Protein AF-A0A7C6YH38-F1 (afdb_monomer)

Radius of gyration: 16.21 Å; Cα contacts (8 Å, |Δi|>4): 119; chains: 1; bounding box: 56×18×22 Å

Secondary structure (DSSP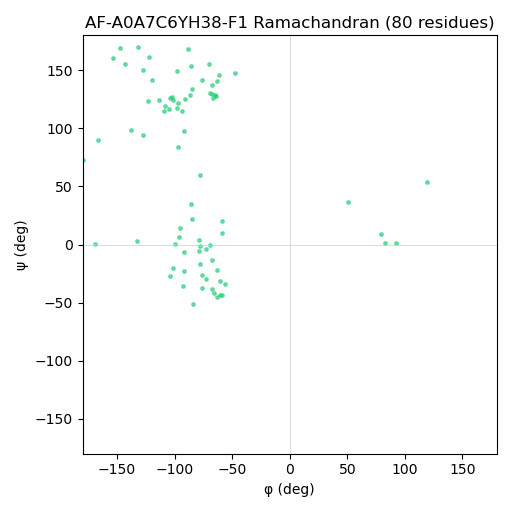, 8-state):
-EEEEETTS-EEEE-TTEEHHHHHHHHSTT---EEEEEETTEEE-TT-EE-S-EEEEEEETTSTTGGGTGGGT-TTSSS---

Mean predicted aligned error: 11.33 Å

Foldseek 3Di:
DAWEQEPVRDIDDDDFFDFLLNVCCVPVVDDNQFQWKAWQNRIDGRRDTHRHHTYIYTDGPPDPVVVVVVVPPVPPPDDDPD

Structure (mmCIF, N/CA/C/O backbone):
data_AF-A0A7C6YH38-F1
#
_entry.id   AF-A0A7C6YH38-F1
#
loop_
_atom_site.group_PDB
_atom_site.id
_atom_site.type_symbol
_atom_site.label_atom_id
_atom_site.label_alt_id
_atom_site.label_comp_id
_atom_site.label_asym_id
_atom_site.label_entity_id
_atom_site.label_seq_id
_atom_site.pdbx_PDB_ins_code
_atom_site.Cartn_x
_atom_site.Cartn_y
_atom_site.Cartn_z
_atom_site.occupancy
_atom_site.B_iso_or_equiv
_atom_site.auth_seq_id
_atom_site.auth_comp_id
_atom_site.auth_asym_id
_atom_site.auth_atom_id
_atom_site.pdbx_PDB_model_num
ATOM 1 N N . MET A 1 1 ? -14.488 5.596 11.947 1.00 81.94 1 MET A N 1
ATOM 2 C CA . MET A 1 1 ? -13.140 5.016 11.808 1.00 81.94 1 MET A CA 1
ATOM 3 C C . MET A 1 1 ? -13.293 3.750 11.004 1.00 81.94 1 MET A C 1
ATOM 5 O O . MET A 1 1 ? -14.216 2.998 11.297 1.00 81.94 1 MET A O 1
ATOM 9 N N . ILE A 1 2 ? -12.457 3.571 9.994 1.00 89.88 2 ILE A N 1
ATOM 10 C CA . ILE A 1 2 ? -12.389 2.352 9.198 1.00 89.88 2 ILE A CA 1
ATOM 11 C C . ILE A 1 2 ? -11.254 1.480 9.721 1.00 89.88 2 ILE A C 1
ATOM 13 O O . ILE A 1 2 ? -10.255 1.986 10.237 1.00 89.88 2 ILE A O 1
ATOM 17 N N . LYS A 1 3 ? -11.422 0.172 9.599 1.00 89.94 3 LYS A N 1
ATOM 18 C CA . LYS A 1 3 ? -10.408 -0.817 9.933 1.00 89.94 3 LYS A CA 1
ATOM 19 C C . LYS A 1 3 ? -9.700 -1.224 8.649 1.00 89.94 3 LYS A C 1
ATOM 21 O O . LYS A 1 3 ? -10.343 -1.750 7.743 1.00 89.94 3 LYS A O 1
ATOM 26 N N . VAL A 1 4 ? -8.403 -0.960 8.586 1.00 88.88 4 VAL A N 1
ATOM 27 C CA . VAL A 1 4 ? -7.553 -1.319 7.455 1.00 88.88 4 VAL A CA 1
ATOM 28 C C . VAL A 1 4 ? -6.645 -2.459 7.888 1.00 88.88 4 VAL A C 1
ATOM 30 O O . VAL A 1 4 ? -5.872 -2.323 8.838 1.00 88.88 4 VAL A O 1
ATOM 33 N N . THR A 1 5 ? -6.767 -3.597 7.213 1.00 88.62 5 THR A N 1
ATOM 34 C CA . THR A 1 5 ? -5.902 -4.760 7.439 1.00 88.62 5 THR A CA 1
ATOM 35 C C . THR A 1 5 ? -4.784 -4.750 6.412 1.00 88.62 5 THR A C 1
ATOM 37 O O . THR A 1 5 ? -5.059 -4.771 5.217 1.00 88.62 5 THR A O 1
ATOM 40 N N . LEU A 1 6 ? -3.540 -4.721 6.873 1.00 82.75 6 LEU A N 1
ATOM 41 C CA . LEU A 1 6 ? -2.355 -4.670 6.020 1.00 82.75 6 LEU A CA 1
ATOM 42 C C . LEU A 1 6 ? -1.877 -6.075 5.630 1.00 82.75 6 LEU A C 1
ATOM 44 O O . LEU A 1 6 ? -2.315 -7.073 6.209 1.00 82.75 6 LEU A O 1
ATOM 48 N N . ASP A 1 7 ? -0.964 -6.162 4.662 1.00 72.88 7 ASP A N 1
ATOM 49 C CA . ASP A 1 7 ? -0.415 -7.427 4.158 1.00 72.88 7 ASP A CA 1
ATOM 50 C C . ASP A 1 7 ? 0.320 -8.247 5.236 1.00 72.88 7 ASP A C 1
ATOM 52 O O . ASP A 1 7 ? 0.221 -9.475 5.237 1.00 72.88 7 ASP A O 1
ATOM 56 N N . ASP A 1 8 ? 0.938 -7.579 6.216 1.00 68.25 8 ASP A N 1
ATOM 57 C CA . ASP A 1 8 ? 1.605 -8.203 7.373 1.00 68.25 8 ASP A CA 1
ATOM 58 C C . ASP A 1 8 ? 0.606 -8.790 8.403 1.00 68.25 8 ASP A C 1
ATO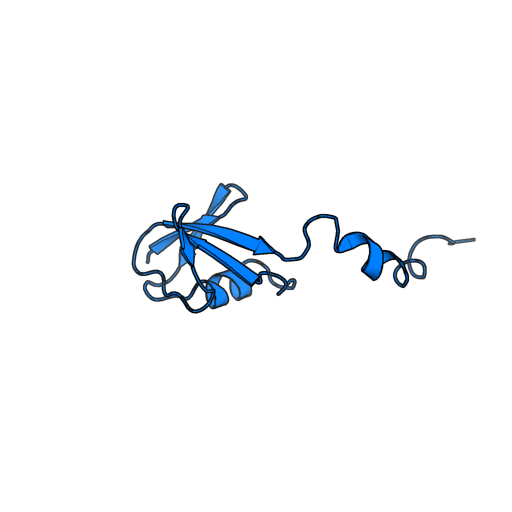M 60 O O . ASP A 1 8 ? 0.985 -9.405 9.397 1.00 68.25 8 ASP A O 1
ATOM 64 N N . GLY A 1 9 ? -0.703 -8.602 8.186 1.00 71.00 9 GLY A N 1
ATOM 65 C CA . GLY A 1 9 ? -1.767 -9.004 9.113 1.00 71.00 9 GLY A CA 1
ATOM 66 C C . GLY A 1 9 ? -2.017 -8.001 10.243 1.00 71.00 9 GLY A C 1
ATOM 67 O O . GLY A 1 9 ? -2.886 -8.227 11.087 1.00 71.00 9 GLY A O 1
ATOM 68 N N . ALA A 1 10 ? -1.292 -6.879 10.255 1.00 77.56 10 ALA A N 1
ATOM 69 C CA . ALA A 1 10 ? -1.537 -5.774 11.169 1.00 77.56 10 ALA A CA 1
ATOM 70 C C . ALA A 1 10 ? -2.880 -5.099 10.851 1.00 77.56 10 ALA A C 1
ATOM 72 O O . ALA A 1 10 ? -3.156 -4.727 9.711 1.00 77.56 10 ALA A O 1
ATOM 73 N N . GLU A 1 11 ? -3.714 -4.912 11.870 1.00 86.69 11 GLU A N 1
ATOM 74 C CA . GLU A 1 11 ? -4.982 -4.199 11.748 1.00 86.69 11 GLU A CA 1
ATOM 75 C C . GLU A 1 11 ? -4.848 -2.807 12.364 1.00 86.69 11 GLU A C 1
ATOM 77 O O . GLU A 1 11 ? -4.639 -2.667 13.570 1.00 86.69 11 GLU A O 1
ATOM 82 N N . VAL A 1 12 ? -4.996 -1.771 11.543 1.00 85.44 12 VAL A N 1
ATOM 83 C CA . VAL A 1 12 ? -4.863 -0.376 11.971 1.00 85.44 12 VAL A CA 1
ATOM 84 C C . VAL A 1 12 ? -6.175 0.356 11.714 1.00 85.44 12 VAL A C 1
ATOM 86 O O . VAL A 1 12 ? -6.874 0.100 10.736 1.00 85.44 12 VAL A O 1
ATOM 89 N N . SER A 1 13 ? -6.558 1.237 12.637 1.00 87.50 13 SER A N 1
ATOM 90 C CA . SER A 1 13 ? -7.790 2.019 12.518 1.00 87.50 13 SER A CA 1
ATOM 91 C C . SER A 1 13 ? -7.477 3.433 12.057 1.00 87.50 13 SER A C 1
ATOM 93 O O . SER A 1 13 ? -6.730 4.143 12.724 1.00 87.50 13 SER A O 1
ATOM 95 N N . PHE A 1 14 ? -8.097 3.846 10.957 1.00 87.88 14 PHE A N 1
ATOM 96 C CA . PHE A 1 14 ? -7.911 5.163 10.355 1.00 87.88 14 PHE A CA 1
ATOM 97 C C . PHE A 1 14 ? -9.241 5.929 10.256 1.00 87.88 14 PHE A C 1
ATOM 99 O O . PHE A 1 14 ? -10.328 5.339 10.358 1.00 87.88 14 PHE A O 1
ATOM 106 N N . PRO A 1 15 ? -9.217 7.263 10.097 1.00 88.06 15 PRO A N 1
ATOM 107 C CA . PRO A 1 15 ? -10.420 8.023 9.773 1.00 88.06 15 PRO A CA 1
ATOM 108 C C . PRO A 1 15 ? -11.005 7.591 8.418 1.00 88.06 15 PRO A C 1
ATOM 110 O O . PRO A 1 15 ? -10.281 7.230 7.496 1.00 88.06 15 PRO A O 1
ATOM 113 N N . ALA A 1 16 ? -12.336 7.621 8.301 1.00 87.94 16 ALA A N 1
ATOM 114 C CA . ALA A 1 16 ? -12.997 7.355 7.024 1.00 87.94 16 ALA A CA 1
ATOM 115 C C . ALA A 1 16 ? -12.682 8.489 6.038 1.00 87.94 16 ALA A C 1
ATOM 117 O O . ALA A 1 16 ? -12.721 9.658 6.422 1.00 87.94 16 ALA A O 1
ATOM 118 N N . GLY A 1 17 ? -12.384 8.137 4.791 1.00 88.38 17 GLY A N 1
ATOM 119 C CA . GLY A 1 17 ? -11.932 9.070 3.762 1.00 88.38 17 GLY A CA 1
ATOM 120 C C . GLY A 1 17 ? -10.412 9.206 3.660 1.00 88.38 17 GLY A C 1
ATOM 121 O O . GLY A 1 17 ? -9.957 9.968 2.812 1.00 88.38 17 GLY A O 1
ATOM 122 N N . ILE A 1 18 ? -9.639 8.474 4.473 1.00 90.06 18 ILE A N 1
ATOM 123 C CA . ILE A 1 18 ? -8.179 8.421 4.332 1.00 90.06 18 ILE A CA 1
ATOM 124 C C . ILE A 1 18 ? -7.800 7.813 2.981 1.00 90.06 18 ILE A C 1
ATOM 126 O O . ILE A 1 18 ? -8.425 6.859 2.514 1.00 90.06 18 ILE A O 1
ATOM 130 N N . THR A 1 19 ? -6.773 8.353 2.344 1.00 90.12 19 THR A N 1
ATOM 131 C CA . THR A 1 19 ? -6.245 7.808 1.093 1.00 90.12 19 THR A CA 1
ATOM 132 C C . THR A 1 19 ? -5.225 6.706 1.347 1.00 90.12 19 THR A C 1
ATOM 134 O O . THR A 1 19 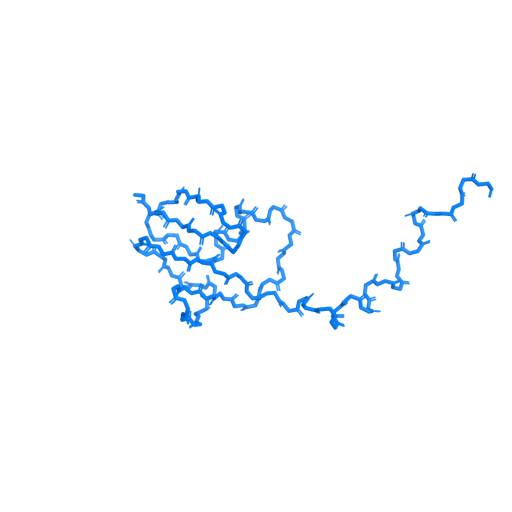? -4.542 6.684 2.372 1.00 90.12 19 THR A O 1
ATOM 137 N N . CYS A 1 20 ? -5.080 5.789 0.391 1.00 87.19 20 CYS A N 1
ATOM 138 C CA . CYS A 1 20 ? -4.058 4.742 0.461 1.00 87.19 20 CYS A CA 1
ATOM 139 C C . CYS A 1 20 ? -2.645 5.342 0.627 1.00 87.19 20 CYS A C 1
ATOM 141 O O . CYS A 1 20 ? -1.818 4.787 1.345 1.00 87.19 20 CYS A O 1
ATOM 143 N N . GLN A 1 21 ? -2.386 6.506 0.023 1.00 84.94 21 GLN A N 1
ATOM 144 C CA . GLN A 1 21 ? -1.148 7.269 0.178 1.00 84.94 21 GLN A CA 1
ATOM 145 C C . GLN A 1 21 ? -0.921 7.750 1.618 1.00 84.94 21 GLN A C 1
ATOM 147 O O . GLN A 1 21 ? 0.189 7.635 2.133 1.00 84.94 21 GLN A O 1
ATOM 152 N N . GLU A 1 22 ? -1.949 8.287 2.275 1.00 86.88 22 GLU A N 1
ATOM 153 C CA . GLU A 1 22 ? -1.852 8.721 3.674 1.00 86.88 22 GLU A CA 1
ATOM 154 C C . GLU A 1 22 ? -1.626 7.528 4.607 1.00 86.88 22 GLU A C 1
ATOM 156 O O . GLU A 1 22 ? -0.762 7.591 5.479 1.00 86.88 22 GLU A O 1
ATOM 161 N N . VAL A 1 23 ? -2.325 6.410 4.372 1.00 85.81 23 VAL A N 1
ATOM 162 C CA . VAL A 1 23 ? -2.092 5.157 5.111 1.00 85.81 23 VAL A CA 1
ATOM 163 C C . VAL A 1 23 ? -0.646 4.688 4.941 1.00 85.81 23 VAL A C 1
ATOM 165 O O . VAL A 1 23 ? -0.008 4.310 5.921 1.00 85.81 23 VAL A O 1
ATOM 168 N N . LEU A 1 24 ? -0.103 4.743 3.721 1.00 79.25 24 LEU A N 1
ATOM 169 C CA . LEU A 1 24 ? 1.288 4.381 3.441 1.00 79.25 24 LEU A CA 1
ATOM 170 C C . LEU A 1 24 ? 2.273 5.267 4.212 1.00 79.25 24 LEU A C 1
ATOM 172 O O . LEU A 1 24 ? 3.241 4.759 4.778 1.00 79.25 24 LEU A O 1
ATOM 176 N N . GLN A 1 25 ? 2.013 6.576 4.238 1.00 78.00 25 GLN A N 1
ATOM 177 C CA . GLN A 1 25 ? 2.853 7.570 4.900 1.00 78.00 25 GLN A CA 1
ATOM 178 C C . GLN A 1 25 ? 2.847 7.417 6.427 1.00 78.00 25 GLN A C 1
ATOM 180 O O . GLN A 1 25 ? 3.891 7.582 7.058 1.00 78.00 25 GLN A O 1
ATOM 185 N N . GLU A 1 26 ? 1.697 7.085 7.015 1.00 75.62 26 GLU A N 1
ATOM 186 C CA . GLU A 1 26 ? 1.569 6.835 8.454 1.00 75.62 26 GLU A CA 1
ATOM 187 C C . GLU A 1 26 ? 2.121 5.462 8.865 1.00 75.62 26 GLU A C 1
ATOM 189 O O . GLU A 1 26 ? 2.721 5.334 9.933 1.00 75.62 26 GLU A O 1
ATOM 194 N N . TRP A 1 27 ? 1.940 4.429 8.034 1.00 73.25 27 TRP A N 1
ATOM 195 C CA . TRP A 1 27 ? 2.314 3.059 8.383 1.00 73.25 27 TRP A CA 1
ATOM 196 C C . TRP A 1 27 ? 3.794 2.731 8.119 1.00 73.25 27 TRP A C 1
ATOM 198 O O . TRP A 1 27 ? 4.483 2.254 9.023 1.00 73.25 27 TRP A O 1
ATOM 208 N N . LYS A 1 28 ? 4.325 3.001 6.914 1.00 61.22 28 LYS A N 1
ATOM 209 C CA . LYS A 1 28 ? 5.762 2.836 6.611 1.00 61.22 28 LYS A CA 1
ATOM 210 C C . LYS A 1 28 ? 6.455 4.184 6.751 1.00 61.22 28 LYS A C 1
ATOM 212 O O . LYS A 1 28 ? 6.711 4.855 5.757 1.00 61.22 28 LYS A O 1
ATOM 217 N N . GLY A 1 29 ? 6.846 4.554 7.966 1.00 48.59 29 GLY A N 1
ATOM 218 C CA . GLY A 1 29 ? 7.531 5.819 8.266 1.00 48.59 29 GLY A CA 1
ATOM 219 C C . GLY A 1 29 ? 8.879 6.101 7.565 1.00 48.59 29 GLY A C 1
ATOM 220 O O . GLY A 1 29 ? 9.628 6.920 8.092 1.00 48.59 29 GLY A O 1
ATOM 221 N N . GLN A 1 30 ? 9.236 5.461 6.435 1.00 48.34 30 GLN A N 1
ATOM 222 C CA . GLN A 1 30 ? 10.439 5.803 5.653 1.00 48.34 30 GLN A CA 1
ATOM 223 C C . GLN A 1 30 ? 10.610 5.173 4.248 1.00 48.34 30 GLN A C 1
ATOM 225 O O . GLN A 1 30 ? 11.618 5.478 3.618 1.00 48.34 30 GLN A O 1
ATOM 230 N N . ASN A 1 31 ? 9.698 4.342 3.717 1.00 51.53 31 ASN A N 1
ATOM 231 C CA . ASN A 1 31 ? 9.869 3.738 2.376 1.00 51.53 31 ASN A CA 1
ATOM 232 C C . ASN A 1 31 ? 8.651 3.967 1.472 1.00 51.53 31 ASN A C 1
ATOM 234 O O . ASN A 1 31 ? 7.686 3.207 1.483 1.00 51.53 31 ASN A O 1
ATOM 238 N N . THR A 1 32 ? 8.745 5.030 0.677 1.00 57.66 32 THR A N 1
ATOM 239 C CA . THR A 1 32 ? 7.732 5.570 -0.245 1.00 57.66 32 THR A CA 1
ATOM 240 C C . THR A 1 32 ? 7.767 4.897 -1.628 1.00 57.66 32 THR A C 1
ATOM 242 O O . THR A 1 32 ? 7.593 5.563 -2.644 1.00 57.66 32 THR A O 1
ATOM 245 N N . GLU A 1 33 ? 8.072 3.599 -1.703 1.00 67.56 33 GLU A N 1
ATOM 246 C CA . GLU A 1 33 ? 8.291 2.895 -2.984 1.00 67.56 33 GLU A CA 1
ATOM 247 C C . GLU A 1 33 ? 7.053 2.142 -3.507 1.00 67.56 33 GLU A C 1
ATOM 249 O O . GLU A 1 33 ? 7.140 1.449 -4.529 1.00 67.56 33 GLU A O 1
ATOM 254 N N . ALA A 1 34 ? 5.900 2.296 -2.847 1.00 74.00 34 ALA A N 1
ATOM 255 C CA . ALA A 1 34 ? 4.638 1.763 -3.345 1.00 74.00 34 ALA A CA 1
ATOM 256 C C . ALA A 1 34 ? 4.204 2.541 -4.589 1.00 74.00 34 ALA A C 1
ATOM 258 O O . ALA A 1 34 ? 4.179 3.771 -4.589 1.00 74.00 34 ALA A O 1
ATOM 259 N N . VAL A 1 35 ? 3.856 1.820 -5.651 1.00 78.75 35 V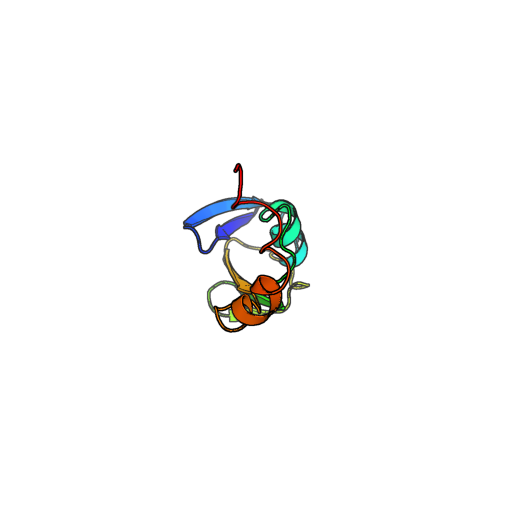AL A N 1
ATOM 260 C CA . VAL A 1 35 ? 3.375 2.395 -6.919 1.00 78.75 35 VAL A CA 1
ATOM 261 C C . VAL A 1 35 ? 1.864 2.222 -7.059 1.00 78.75 35 VAL A C 1
ATOM 263 O O . VAL A 1 35 ? 1.207 3.039 -7.696 1.00 78.75 35 VAL A O 1
ATOM 266 N N . ALA A 1 36 ? 1.303 1.191 -6.432 1.00 83.12 36 ALA A N 1
ATOM 267 C CA . ALA A 1 36 ? -0.128 0.922 -6.416 1.00 83.12 36 ALA A CA 1
ATOM 268 C C . ALA A 1 36 ? -0.534 0.273 -5.089 1.00 83.12 36 ALA A C 1
ATOM 270 O O . ALA A 1 36 ? 0.319 -0.138 -4.298 1.00 83.12 36 ALA A O 1
ATOM 271 N N . ALA A 1 37 ? -1.838 0.171 -4.852 1.00 85.06 37 ALA A N 1
ATOM 272 C CA . ALA A 1 37 ? -2.389 -0.591 -3.743 1.00 85.06 37 ALA A CA 1
ATOM 273 C C . ALA A 1 37 ? -3.448 -1.575 -4.254 1.00 85.06 37 ALA A C 1
ATOM 275 O O . ALA A 1 37 ? -4.117 -1.311 -5.252 1.00 85.06 37 ALA A O 1
ATOM 276 N N . LEU A 1 38 ? -3.616 -2.704 -3.572 1.00 87.12 38 LEU A N 1
ATOM 277 C CA . LEU A 1 38 ? -4.806 -3.532 -3.698 1.00 87.12 38 LEU A CA 1
ATOM 278 C C . LEU A 1 38 ? -5.711 -3.285 -2.502 1.00 87.12 38 LEU A C 1
ATOM 280 O O . LEU A 1 38 ? -5.291 -3.454 -1.361 1.00 87.12 38 LEU A O 1
ATOM 284 N N . VAL A 1 39 ? -6.965 -2.955 -2.783 1.00 89.56 39 VAL A N 1
ATOM 285 C CA . VAL A 1 39 ? -8.036 -2.848 -1.793 1.00 89.56 39 VAL A CA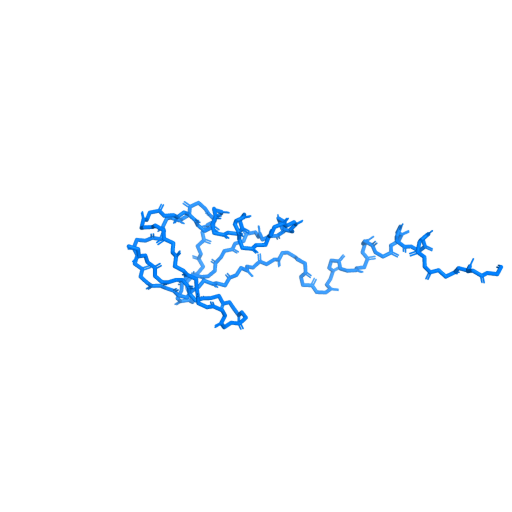 1
ATOM 286 C C . VAL A 1 39 ? -8.990 -4.014 -2.003 1.00 89.56 39 VAL A C 1
ATOM 288 O O . VAL A 1 39 ? -9.604 -4.134 -3.062 1.00 89.56 39 VAL A O 1
ATOM 291 N N . ASP A 1 40 ? -9.075 -4.915 -1.025 1.00 88.25 40 ASP A N 1
ATOM 292 C CA . ASP A 1 40 ? -9.867 -6.154 -1.092 1.00 88.25 40 ASP A CA 1
ATOM 293 C C . ASP A 1 40 ? -9.595 -6.979 -2.369 1.00 88.25 40 ASP A C 1
ATOM 295 O O . ASP A 1 40 ? -10.493 -7.570 -2.973 1.00 88.25 40 ASP A O 1
ATOM 299 N N . GLY A 1 41 ? -8.333 -6.992 -2.811 1.00 85.62 41 GLY A N 1
ATOM 300 C CA . GLY A 1 41 ? -7.900 -7.687 -4.026 1.00 85.62 41 GLY A CA 1
ATOM 301 C C . GLY A 1 41 ? -8.197 -6.947 -5.336 1.00 85.62 41 GLY A C 1
ATOM 302 O O . GLY A 1 41 ? -8.017 -7.525 -6.406 1.00 85.62 41 GLY A O 1
ATOM 303 N N . ARG A 1 42 ? -8.641 -5.685 -5.286 1.00 86.25 42 ARG A N 1
A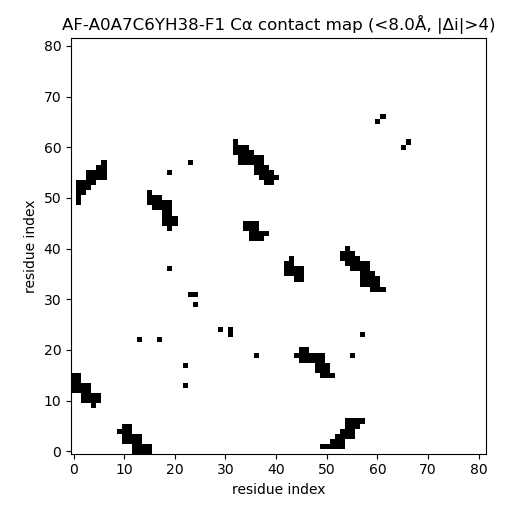TOM 304 C CA . ARG A 1 42 ? -8.794 -4.819 -6.464 1.00 86.25 42 ARG A CA 1
ATOM 305 C C . ARG A 1 42 ? -7.663 -3.808 -6.533 1.00 86.25 42 ARG A C 1
ATOM 307 O O . ARG A 1 42 ? -7.459 -3.058 -5.586 1.00 86.25 42 ARG A O 1
ATOM 314 N N . GLU A 1 43 ? -6.972 -3.766 -7.665 1.00 88.50 43 GLU A N 1
ATOM 315 C CA . GLU A 1 43 ? -5.941 -2.764 -7.936 1.00 88.50 43 GLU A CA 1
ATOM 316 C C . GLU A 1 43 ? -6.559 -1.364 -7.978 1.00 88.50 43 GLU A C 1
ATOM 318 O O . GLU A 1 43 ? -7.538 -1.114 -8.686 1.00 88.50 43 GLU A O 1
ATOM 323 N N . CYS A 1 44 ? -5.987 -0.453 -7.202 1.00 87.81 44 CYS A N 1
ATOM 324 C CA . CYS A 1 44 ? -6.401 0.934 -7.129 1.00 87.81 44 CYS A CA 1
ATOM 325 C C . CYS A 1 44 ? -5.194 1.861 -6.967 1.00 87.81 44 CYS A C 1
ATOM 327 O O . CYS A 1 44 ? -4.136 1.483 -6.451 1.00 87.81 44 CYS A O 1
ATOM 329 N N . ASP A 1 45 ? -5.376 3.108 -7.382 1.00 86.88 45 ASP A N 1
ATOM 330 C CA . ASP A 1 45 ? -4.365 4.145 -7.231 1.00 86.88 45 ASP A CA 1
ATOM 331 C C . ASP A 1 45 ? -4.188 4.549 -5.764 1.00 86.88 45 ASP A C 1
ATOM 333 O O . ASP A 1 45 ? -5.122 4.478 -4.961 1.00 86.88 45 ASP A O 1
ATOM 337 N N . LEU A 1 46 ? -3.008 5.068 -5.419 1.00 83.62 46 LEU A N 1
ATOM 338 C CA . LEU A 1 46 ? -2.705 5.531 -4.059 1.00 83.62 46 LEU A CA 1
ATOM 339 C C . LEU A 1 46 ? -3.580 6.715 -3.608 1.00 83.62 46 LEU A C 1
ATOM 341 O O . LEU A 1 46 ? -3.764 6.940 -2.414 1.00 83.62 46 LEU A O 1
ATOM 345 N N . THR A 1 47 ? -4.152 7.456 -4.554 1.00 87.06 47 THR A N 1
ATOM 346 C CA . THR A 1 47 ? -5.084 8.564 -4.298 1.00 87.06 47 THR A CA 1
ATOM 347 C C . THR A 1 47 ? -6.504 8.092 -3.980 1.00 87.06 47 THR A C 1
ATOM 349 O O . THR A 1 47 ? -7.360 8.910 -3.643 1.00 87.06 47 THR A O 1
ATOM 352 N N . THR A 1 48 ? -6.770 6.786 -4.070 1.00 87.94 48 THR A N 1
ATOM 353 C CA . THR A 1 48 ? -8.078 6.208 -3.758 1.00 87.94 48 THR A CA 1
ATOM 354 C C . THR A 1 48 ? -8.367 6.359 -2.271 1.00 87.94 48 THR A C 1
ATOM 356 O O . THR A 1 48 ? -7.569 5.943 -1.423 1.00 87.94 48 THR A O 1
ATOM 359 N N . SER A 1 49 ? -9.518 6.953 -1.958 1.00 91.12 49 SER A N 1
ATOM 360 C CA . SER A 1 49 ? -9.997 7.125 -0.593 1.00 91.12 49 SER A CA 1
ATOM 361 C C . SER A 1 49 ? -10.735 5.882 -0.100 1.00 91.12 49 SER A C 1
ATOM 363 O O . SER A 1 49 ? -11.598 5.318 -0.775 1.00 91.12 49 SER A O 1
ATOM 365 N N . LEU A 1 50 ? -10.405 5.471 1.118 1.00 88.56 50 LEU A N 1
ATOM 366 C CA . LEU A 1 50 ? -11.001 4.336 1.802 1.00 88.56 50 LEU A CA 1
ATOM 367 C C . LEU A 1 50 ? -12.155 4.837 2.672 1.00 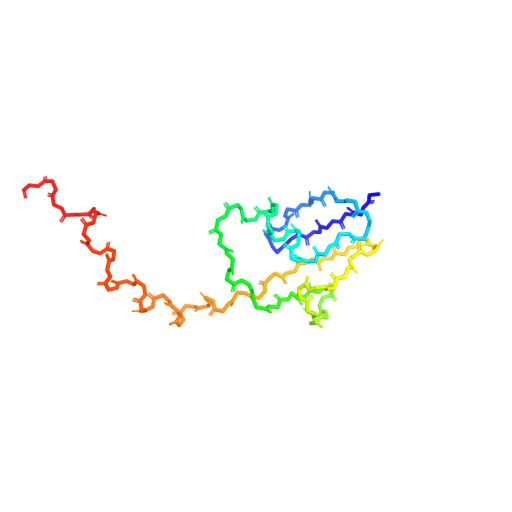88.56 50 LEU A C 1
ATOM 369 O O . LEU A 1 50 ? -11.960 5.612 3.611 1.00 88.56 50 LEU A O 1
ATOM 373 N N . SER A 1 51 ? -13.377 4.421 2.342 1.00 88.69 51 SER A N 1
ATOM 374 C CA . SER A 1 51 ? -14.590 4.824 3.077 1.00 88.69 51 SER A CA 1
ATOM 375 C C . SER A 1 51 ? -15.096 3.745 4.033 1.00 88.69 51 SER A C 1
ATOM 377 O O . SER A 1 51 ? -15.782 4.064 5.003 1.00 88.69 51 SER A O 1
ATOM 379 N N . ASP A 1 52 ? -14.690 2.496 3.807 1.00 89.88 52 ASP A N 1
ATOM 380 C CA . ASP A 1 52 ? -15.149 1.314 4.527 1.00 89.88 52 ASP A CA 1
ATOM 381 C C . ASP A 1 52 ? -13.971 0.447 4.987 1.00 89.88 52 ASP A C 1
ATOM 383 O O . ASP A 1 52 ? -12.815 0.663 4.611 1.00 89.88 52 ASP A O 1
ATOM 387 N N . ASN A 1 53 ? -14.271 -0.540 5.833 1.00 91.19 53 ASN A N 1
ATOM 388 C CA . ASN A 1 53 ? -13.284 -1.518 6.278 1.00 91.19 53 ASN A CA 1
ATOM 389 C C . ASN A 1 53 ? -12.818 -2.356 5.089 1.00 91.19 53 ASN A C 1
ATOM 391 O O . ASN A 1 53 ? -13.651 -2.924 4.385 1.00 91.19 53 ASN A O 1
ATOM 395 N N . CYS A 1 54 ? -11.510 -2.461 4.909 1.00 89.50 54 CYS A N 1
ATOM 396 C CA . CYS A 1 54 ? -10.933 -3.136 3.758 1.00 89.50 54 CYS A CA 1
ATOM 397 C C . CYS A 1 54 ? -9.547 -3.690 4.072 1.00 89.50 54 CYS A C 1
ATOM 399 O O . CYS A 1 54 ? -8.871 -3.277 5.022 1.00 89.50 54 CYS A O 1
ATOM 401 N N . ARG A 1 55 ? -9.121 -4.643 3.251 1.00 89.06 55 ARG A N 1
ATOM 402 C CA . ARG A 1 55 ? -7.752 -5.140 3.247 1.00 89.06 55 ARG A CA 1
ATOM 403 C C . ARG A 1 55 ? -6.924 -4.339 2.253 1.00 89.06 55 ARG A C 1
ATOM 405 O O . ARG A 1 55 ? -7.295 -4.268 1.087 1.00 89.06 55 ARG A O 1
ATOM 412 N N . LEU A 1 56 ? -5.821 -3.763 2.715 1.00 86.94 56 LEU A N 1
ATOM 413 C CA . LEU A 1 56 ? -4.921 -2.941 1.921 1.00 86.94 56 LEU A CA 1
ATOM 414 C C . LEU A 1 56 ? -3.572 -3.644 1.771 1.00 86.94 56 LEU A C 1
ATOM 416 O O . LEU A 1 56 ? -2.925 -3.973 2.761 1.00 86.94 56 LEU A O 1
ATOM 420 N N . GLU A 1 57 ? -3.137 -3.847 0.535 1.00 84.75 57 GLU A N 1
ATOM 421 C CA . GLU A 1 57 ? -1.825 -4.415 0.219 1.00 84.75 57 GLU A CA 1
ATOM 422 C C . GLU A 1 57 ? -1.073 -3.436 -0.680 1.00 84.75 57 GLU A C 1
ATOM 424 O O . GLU A 1 57 ? -1.574 -3.047 -1.735 1.00 84.75 57 GLU A O 1
ATOM 429 N N . PHE A 1 58 ? 0.118 -3.004 -0.274 1.00 82.69 58 PHE A N 1
ATOM 430 C CA . PHE A 1 58 ? 0.911 -2.076 -1.077 1.00 82.69 58 PHE A CA 1
ATOM 431 C C . PHE A 1 58 ? 1.765 -2.830 -2.095 1.00 82.69 58 PHE A C 1
ATOM 433 O O . PHE A 1 58 ? 2.513 -3.744 -1.751 1.00 82.69 58 PHE A O 1
ATOM 440 N N . ILE A 1 59 ? 1.677 -2.419 -3.359 1.00 75.38 59 ILE A N 1
ATOM 441 C CA . ILE A 1 59 ? 2.524 -2.932 -4.431 1.00 75.38 59 ILE A CA 1
ATOM 442 C C . ILE A 1 59 ? 3.751 -2.032 -4.538 1.00 75.38 59 ILE A C 1
ATOM 444 O O . ILE A 1 59 ? 3.719 -0.979 -5.181 1.00 75.38 59 ILE A O 1
ATOM 448 N N . ASP A 1 60 ? 4.844 -2.461 -3.917 1.00 71.44 60 ASP A N 1
ATOM 449 C CA . ASP A 1 60 ? 6.150 -1.826 -4.070 1.00 71.44 60 ASP A CA 1
ATOM 450 C C . ASP A 1 60 ? 6.783 -2.209 -5.423 1.00 71.44 60 ASP A C 1
ATOM 452 O O . ASP A 1 60 ? 6.747 -3.368 -5.847 1.00 71.44 60 ASP A O 1
ATOM 456 N N . PHE A 1 61 ? 7.455 -1.264 -6.090 1.00 59.91 61 PHE A N 1
ATOM 457 C CA . PHE A 1 61 ? 8.279 -1.572 -7.279 1.00 59.91 61 PHE A CA 1
ATOM 458 C C . PHE A 1 61 ? 9.524 -2.419 -6.922 1.00 59.91 61 PHE A C 1
ATOM 460 O O . PHE A 1 61 ? 10.195 -2.985 -7.787 1.00 59.91 61 PHE A O 1
ATOM 467 N N . GLY A 1 62 ? 9.829 -2.515 -5.623 1.00 53.94 62 GLY A N 1
ATOM 468 C CA . GLY A 1 62 ? 11.014 -3.127 -5.024 1.00 53.94 62 GLY A CA 1
ATOM 469 C C . GLY A 1 62 ? 10.958 -4.639 -4.779 1.00 53.94 62 GLY A C 1
ATOM 470 O O . GLY A 1 62 ? 11.750 -5.148 -3.985 1.00 53.94 62 GLY A O 1
ATOM 471 N N . SER A 1 63 ? 10.095 -5.388 -5.475 1.00 46.25 63 SER A N 1
ATOM 472 C CA . SER A 1 63 ? 10.274 -6.844 -5.649 1.00 46.25 63 SER A CA 1
ATOM 473 C C . SER A 1 63 ? 11.738 -7.124 -6.083 1.00 46.25 63 SER A C 1
ATOM 475 O O . SER A 1 63 ? 12.324 -6.262 -6.746 1.00 46.25 63 SER A O 1
ATOM 477 N N . PRO A 1 64 ? 12.396 -8.253 -5.725 1.00 43.75 64 PRO A N 1
ATOM 478 C CA . PRO A 1 64 ? 13.867 -8.432 -5.677 1.00 43.75 64 PRO A CA 1
ATOM 479 C C . PRO A 1 64 ? 14.681 -8.215 -6.977 1.00 43.75 64 PRO A C 1
ATOM 481 O O . PRO A 1 64 ? 15.885 -8.476 -7.012 1.00 43.75 64 PRO A O 1
ATOM 484 N N . ALA A 1 65 ? 14.073 -7.693 -8.038 1.00 41.12 65 ALA A N 1
ATOM 485 C CA . ALA A 1 65 ? 14.739 -7.046 -9.159 1.00 41.12 65 ALA A CA 1
ATOM 486 C C . ALA A 1 65 ? 15.314 -5.644 -8.824 1.00 41.12 65 ALA A C 1
ATOM 488 O O . ALA A 1 65 ? 16.353 -5.293 -9.384 1.00 41.12 65 ALA A O 1
ATOM 489 N N . GLY A 1 66 ? 14.733 -4.881 -7.884 1.00 42.16 66 GLY A N 1
ATOM 490 C CA . GLY A 1 66 ? 15.243 -3.558 -7.458 1.00 42.16 66 GLY A CA 1
ATOM 491 C C . GLY A 1 66 ? 16.472 -3.614 -6.533 1.00 42.16 66 GLY A C 1
ATOM 492 O O . GLY A 1 66 ? 17.348 -2.747 -6.562 1.00 42.16 66 GLY A O 1
ATOM 493 N N . ALA A 1 67 ? 16.631 -4.716 -5.792 1.00 43.56 67 ALA A N 1
ATOM 494 C CA . ALA A 1 67 ? 17.721 -4.935 -4.834 1.00 43.56 67 ALA A CA 1
ATOM 495 C C . ALA A 1 67 ? 19.120 -5.126 -5.463 1.00 43.56 67 ALA A C 1
ATOM 497 O O . ALA A 1 67 ? 20.096 -5.346 -4.736 1.00 43.56 67 ALA A O 1
ATOM 498 N N . ARG A 1 68 ? 19.229 -5.081 -6.800 1.00 44.88 68 ARG A N 1
ATOM 499 C CA . ARG A 1 68 ? 20.497 -5.209 -7.536 1.00 44.88 68 ARG A CA 1
ATOM 500 C C . ARG A 1 68 ? 21.168 -3.862 -7.813 1.00 44.88 68 ARG A C 1
ATOM 502 O O . ARG A 1 68 ? 22.382 -3.838 -7.971 1.00 44.88 68 ARG A O 1
ATOM 509 N N . VAL A 1 69 ? 20.412 -2.761 -7.826 1.00 43.62 69 VAL A N 1
ATOM 510 C CA . VAL A 1 69 ? 20.964 -1.422 -8.102 1.00 43.62 69 VAL A CA 1
ATOM 511 C C . VAL A 1 69 ? 21.367 -0.707 -6.806 1.00 43.62 69 VAL A C 1
ATOM 513 O O . VAL A 1 69 ? 22.423 -0.084 -6.762 1.00 43.62 69 VAL A O 1
ATOM 516 N N . TYR A 1 70 ? 20.633 -0.895 -5.702 1.00 40.75 70 TYR A N 1
ATOM 517 C CA . TYR A 1 70 ? 20.966 -0.236 -4.426 1.00 40.75 70 TYR A CA 1
ATOM 518 C C . TYR A 1 70 ? 22.135 -0.883 -3.655 1.00 40.75 70 TYR A C 1
ATOM 520 O O . TYR A 1 70 ? 22.759 -0.261 -2.796 1.00 40.75 70 TYR A O 1
ATOM 528 N N . ARG A 1 71 ? 22.508 -2.125 -3.995 1.00 44.22 71 ARG A N 1
ATOM 529 C CA . ARG A 1 71 ? 23.661 -2.818 -3.388 1.00 44.22 71 ARG A CA 1
ATOM 530 C C . ARG A 1 71 ? 25.025 -2.395 -3.942 1.00 44.22 71 ARG A C 1
ATOM 532 O O . ARG A 1 71 ? 26.031 -2.947 -3.511 1.00 44.22 71 ARG A O 1
ATOM 539 N N . HIS A 1 72 ? 25.092 -1.414 -4.844 1.00 45.78 72 HIS A N 1
ATOM 540 C CA . HIS A 1 72 ? 26.375 -0.927 -5.359 1.00 45.78 72 HIS A CA 1
ATOM 541 C C . HIS A 1 72 ? 26.968 0.263 -4.581 1.00 45.78 72 HIS A C 1
ATOM 543 O O . HIS A 1 72 ? 28.113 0.627 -4.826 1.00 45.78 72 HIS A O 1
ATOM 549 N N . THR A 1 73 ? 26.262 0.848 -3.603 1.00 40.25 73 THR A N 1
ATOM 550 C CA . THR A 1 73 ? 26.833 1.958 -2.797 1.00 40.25 73 THR A CA 1
ATOM 551 C C . THR A 1 73 ? 26.637 1.810 -1.282 1.00 40.25 73 THR A C 1
ATOM 553 O O . THR A 1 73 ? 27.121 2.635 -0.517 1.00 40.25 73 THR A O 1
ATOM 556 N N . ALA A 1 74 ? 26.043 0.709 -0.809 1.00 40.81 74 ALA A N 1
ATOM 557 C CA . ALA A 1 74 ? 25.981 0.374 0.620 1.00 40.81 74 ALA A CA 1
ATOM 558 C C . ALA A 1 74 ? 27.098 -0.585 1.090 1.00 40.81 74 ALA A C 1
ATOM 560 O O . ALA A 1 74 ? 27.023 -1.123 2.188 1.00 40.81 74 ALA A O 1
ATOM 561 N N . SER A 1 75 ? 28.157 -0.792 0.296 1.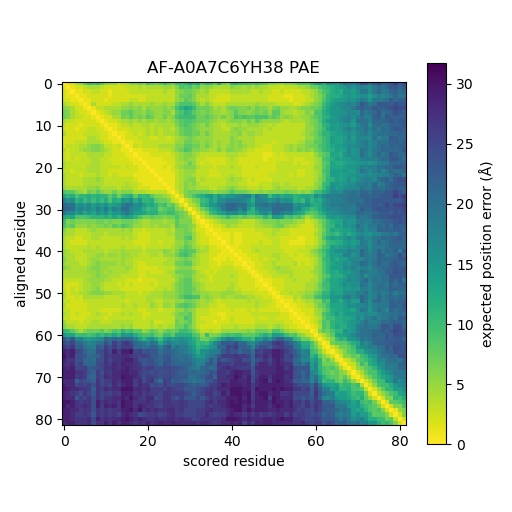00 39.34 75 SER A N 1
ATOM 562 C CA . SER A 1 75 ? 29.352 -1.536 0.739 1.00 39.34 75 SER A CA 1
ATOM 563 C C . SER A 1 75 ? 30.293 -0.717 1.635 1.00 39.34 75 SER A C 1
ATOM 565 O O . SER A 1 75 ? 31.315 -1.238 2.062 1.00 39.34 75 SER A O 1
ATOM 567 N N . HIS A 1 76 ? 29.996 0.555 1.925 1.00 46.91 76 HIS A N 1
ATOM 568 C CA . HIS A 1 76 ? 30.919 1.424 2.670 1.00 46.91 76 HIS A CA 1
ATOM 569 C C . HIS A 1 76 ? 30.616 1.585 4.165 1.00 46.91 76 HIS A C 1
ATOM 571 O O . HIS A 1 76 ? 31.379 2.2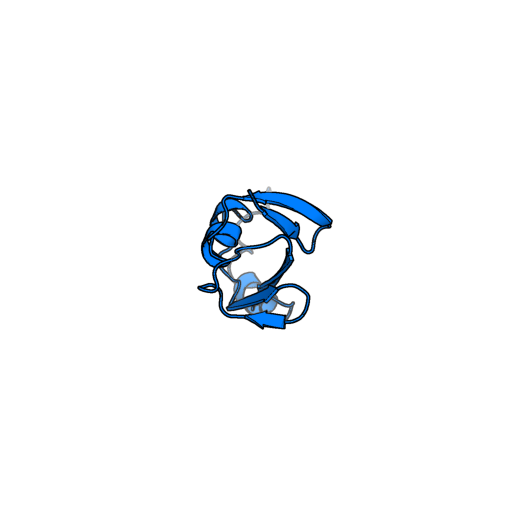58 4.849 1.00 46.91 76 HIS A O 1
ATOM 577 N N . ILE A 1 77 ? 29.575 0.955 4.716 1.00 48.28 77 ILE A N 1
ATOM 578 C CA . ILE A 1 77 ? 29.321 0.983 6.165 1.00 48.28 77 ILE A CA 1
ATOM 579 C C . ILE A 1 77 ? 28.898 -0.422 6.602 1.00 48.28 77 ILE A C 1
ATOM 581 O O . ILE A 1 77 ? 27.738 -0.771 6.438 1.00 48.28 77 ILE A O 1
ATOM 585 N N . LEU A 1 78 ? 29.856 -1.195 7.139 1.00 47.03 78 LEU A N 1
ATOM 586 C CA . LEU A 1 78 ? 29.749 -2.523 7.797 1.00 47.03 78 LEU A CA 1
ATOM 587 C C . LEU A 1 78 ? 30.537 -3.664 7.122 1.00 47.03 78 LEU A C 1
ATOM 589 O O . LEU A 1 78 ? 29.971 -4.715 6.853 1.00 47.03 78 LEU A O 1
ATOM 593 N N . ALA A 1 79 ? 31.847 -3.494 6.896 1.00 49.84 79 ALA A N 1
ATOM 594 C CA . ALA A 1 79 ? 32.846 -4.571 7.058 1.00 49.84 79 ALA A CA 1
ATOM 595 C C . ALA A 1 79 ? 34.277 -4.087 6.749 1.00 49.84 79 ALA A C 1
ATOM 597 O O . ALA A 1 79 ? 34.848 -4.461 5.735 1.00 49.84 79 ALA A O 1
ATOM 598 N N . GLN A 1 80 ? 34.870 -3.279 7.633 1.00 36.47 80 GLN A N 1
ATOM 599 C CA . GLN A 1 80 ? 36.170 -3.639 8.216 1.00 36.47 80 GLN A CA 1
ATOM 600 C C . GLN A 1 80 ? 36.475 -2.740 9.415 1.00 36.47 80 GLN A C 1
ATOM 602 O O . GLN A 1 80 ? 37.078 -1.679 9.313 1.00 36.47 80 GLN A O 1
ATOM 607 N N . ALA A 1 81 ? 36.035 -3.198 10.584 1.00 45.19 81 ALA A N 1
ATOM 608 C CA . ALA A 1 81 ? 36.686 -2.890 11.845 1.00 45.19 81 ALA A CA 1
ATOM 609 C C . ALA A 1 81 ? 37.940 -3.774 11.981 1.00 45.19 81 ALA A C 1
ATOM 611 O O . ALA A 1 81 ? 37.997 -4.596 12.891 1.00 45.19 81 ALA A O 1
ATOM 612 N N . VAL A 1 82 ? 38.879 -3.633 11.031 1.00 40.59 82 VAL A N 1
ATOM 613 C CA . VAL A 1 82 ? 40.320 -3.933 11.137 1.00 40.59 82 VAL A CA 1
ATOM 614 C C . VAL A 1 82 ? 41.065 -3.126 10.076 1.00 40.59 82 VAL A C 1
ATOM 616 O O . VAL A 1 82 ? 40.686 -3.249 8.883 1.00 40.59 82 VAL A O 1
#

Nearest PDB structures (foldseek):
  1tky-assembly1_A  TM=8.164E-01  e=1.177E-05  Escherichia coli
  1nyr-assembly1_A  TM=7.327E-01  e=1.638E-05  Staphylococcus aureus
  6zsa-assembly1_7  TM=7.993E-01  e=1.116E-04  Homo sapiens
  6vu9-assembly1_A  TM=7.467E-01  e=7.022E-05  Stenotrophomonas maltophilia K279a
  7nqh-assembly1_Bc  TM=7.916E-01  e=4.782E-04  Sus scrofa

pLDDT: mean 71.74, std 18.82, range [36.47, 91.19]

Sequence (82 aa):
MIKVTLDDGAEVSFPAGITCQEVLQEWKGQNTEAVAALVDGRECDLTTSLSDNCRLEFIDFGSPAGARVYRHTASHILAQAV

Solvent-accessible surface area (backbone atoms only — not comparable to full-atom values): 4974 Å² total; per-residue (Å²): 111,21,48,39,33,37,78,90,68,52,75,46,79,42,63,56,58,44,27,50,48,56,50,46,55,70,69,46,80,82,68,89,53,58,74,34,30,25,52,72,85,40,83,40,58,38,80,44,59,39,72,58,69,41,39,42,36,73,41,47,72,62,54,82,77,46,62,67,68,64,63,75,73,61,79,81,74,90,82,68,101,115